Protein AF-A0A7G9YDW1-F1 (afdb_monomer_lite)

pLDDT: mean 76.73, std 16.17, range [31.53, 93.25]

Organism: NCBI:txid2759911

InterPro domains:
  IPR011646 KAP family P-loop domain [PF07693] (20-79)
  IPR027417 P-loop containing nucleoside triphosphate hydrolase [G3DSA:3.40.50.300] (21-87)
  IPR027417 P-loop containing nucleoside triphosphate hydrolase [SSF52540] (14-76)

Foldseek 3Di:
DDDPDDPDADQDPVSCPPPLLVVLVVVVVVVVPDDPVPDDDDDDDDDDPPPRSVSSVNSNVVVCVVVVHDDDDDDCVVCVPPPCSCVVVPD

Sequence (91 aa):
MASKYSDVAVRFSEEDKLGFKDYAEGVIDIIENISTEDTPFTIGIFGSWGSGKTSFMQIMENILQSMSYETVFFKSWEYGNEEKPWIPFMS

Radius of gyration: 15.54 Å; chains: 1; bounding box: 32×54×27 Å

Structure (mmCIF, N/CA/C/O backbone):
data_AF-A0A7G9YDW1-F1
#
_entry.id   AF-A0A7G9YDW1-F1
#
loop_
_atom_site.group_PDB
_atom_site.id
_atom_site.type_symbol
_atom_site.label_atom_id
_atom_site.label_alt_id
_atom_site.label_comp_id
_atom_site.label_asym_id
_atom_site.label_entity_id
_atom_site.label_seq_id
_atom_site.pdbx_PDB_ins_code
_atom_site.Cartn_x
_atom_site.Cartn_y
_atom_site.Cartn_z
_atom_site.occupancy
_atom_site.B_iso_or_equiv
_atom_site.auth_seq_id
_atom_site.auth_comp_id
_atom_site.auth_asym_id
_a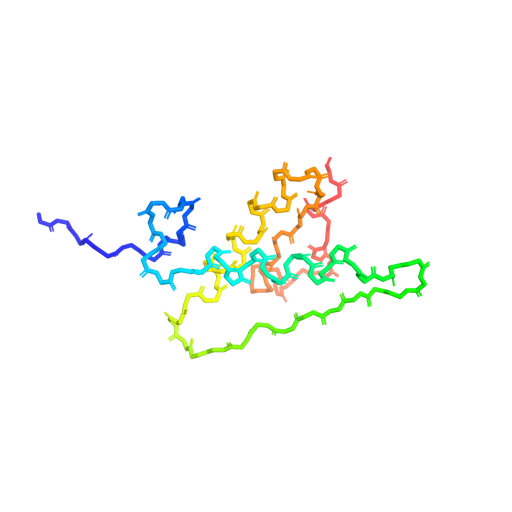tom_site.auth_atom_id
_atom_site.pdbx_PDB_model_num
ATOM 1 N N . MET A 1 1 ? 3.300 32.519 8.652 1.00 33.62 1 MET A N 1
ATOM 2 C CA . MET A 1 1 ? 2.083 32.023 7.975 1.00 33.62 1 MET A CA 1
ATOM 3 C C . MET A 1 1 ? 2.536 30.900 7.048 1.00 33.62 1 MET A C 1
ATOM 5 O O . MET A 1 1 ? 2.965 31.173 5.939 1.00 33.62 1 MET A O 1
ATOM 9 N N . ALA A 1 2 ? 2.635 29.673 7.568 1.00 31.53 2 ALA A N 1
ATOM 10 C CA . ALA A 1 2 ? 3.166 28.523 6.832 1.00 31.53 2 ALA A CA 1
ATOM 11 C C . ALA A 1 2 ? 2.007 27.730 6.210 1.00 31.53 2 ALA A C 1
ATOM 13 O O . ALA A 1 2 ? 0.969 27.552 6.848 1.00 31.53 2 ALA A O 1
ATOM 14 N N . SER A 1 3 ? 2.188 27.330 4.952 1.00 37.75 3 SER A N 1
ATOM 15 C CA . SER A 1 3 ? 1.238 26.587 4.121 1.00 37.75 3 SER A CA 1
ATOM 16 C C . SER A 1 3 ? 0.694 25.347 4.844 1.00 37.75 3 SER A C 1
ATOM 18 O O . SER A 1 3 ? 1.461 24.490 5.270 1.00 37.75 3 SER A O 1
ATOM 20 N N . LYS A 1 4 ? -0.634 25.265 4.986 1.00 44.50 4 LYS A N 1
ATOM 21 C CA . LYS A 1 4 ? -1.373 24.219 5.718 1.00 44.50 4 LYS A CA 1
ATOM 22 C C . LYS A 1 4 ? -1.900 23.114 4.787 1.00 44.50 4 LYS A C 1
ATOM 24 O O . LYS A 1 4 ? -2.978 22.576 5.014 1.00 44.50 4 LYS A O 1
ATOM 29 N N . TYR A 1 5 ? -1.160 22.814 3.725 1.00 47.38 5 TYR A N 1
ATOM 30 C CA . TYR A 1 5 ? -1.453 21.715 2.807 1.00 47.38 5 TYR A CA 1
ATOM 31 C C . TYR A 1 5 ? -0.135 21.003 2.520 1.00 47.38 5 TYR A C 1
ATOM 33 O O . TYR A 1 5 ? 0.706 21.528 1.794 1.00 47.38 5 TYR A O 1
ATOM 41 N N . SER A 1 6 ? 0.081 19.860 3.170 1.00 45.31 6 SER A N 1
ATOM 42 C CA . SER A 1 6 ? 1.209 18.986 2.867 1.00 45.31 6 SER A CA 1
ATOM 43 C C . SER A 1 6 ? 0.703 17.801 2.056 1.00 45.31 6 SER A C 1
ATOM 45 O O . SER A 1 6 ? -0.229 17.135 2.503 1.00 45.31 6 SER A O 1
ATOM 47 N N . ASP A 1 7 ? 1.356 17.496 0.935 1.00 49.44 7 ASP A N 1
ATOM 48 C CA . ASP A 1 7 ? 1.160 16.272 0.134 1.00 49.44 7 ASP A CA 1
ATOM 49 C C . ASP A 1 7 ? 1.702 15.014 0.850 1.00 49.44 7 ASP A C 1
ATOM 51 O O . ASP A 1 7 ? 2.271 14.107 0.242 1.00 49.44 7 ASP A O 1
ATOM 55 N N . VAL A 1 8 ? 1.581 14.968 2.177 1.00 49.22 8 VAL A N 1
ATOM 56 C CA . VAL A 1 8 ? 1.949 13.806 2.978 1.00 49.22 8 VAL A CA 1
ATOM 57 C C . VAL A 1 8 ? 0.735 12.903 2.996 1.00 49.22 8 VAL A C 1
ATOM 59 O O . VAL A 1 8 ? -0.356 13.302 3.401 1.00 49.22 8 VAL A O 1
ATOM 62 N N . ALA A 1 9 ? 0.923 11.694 2.492 1.00 52.41 9 ALA A N 1
ATOM 63 C CA . ALA A 1 9 ? -0.127 10.706 2.501 1.00 52.41 9 ALA A CA 1
ATOM 64 C C . ALA A 1 9 ? -0.533 10.363 3.946 1.00 52.41 9 ALA A C 1
ATOM 66 O O . ALA A 1 9 ? 0.299 10.319 4.851 1.00 52.41 9 ALA A O 1
ATOM 67 N N . VAL A 1 10 ? -1.843 10.191 4.124 1.00 59.59 10 VAL A N 1
ATOM 68 C CA . VAL A 1 10 ? -2.518 9.912 5.395 1.00 59.59 10 VAL A CA 1
ATOM 69 C C . VAL A 1 10 ? -1.904 8.672 6.039 1.00 59.59 10 VAL A C 1
ATOM 71 O O . VAL A 1 10 ? -1.912 7.600 5.436 1.00 59.59 10 VAL A O 1
ATOM 74 N N . ARG A 1 11 ? -1.362 8.823 7.253 1.00 52.53 11 ARG A N 1
ATOM 75 C CA . ARG A 1 11 ? -0.688 7.729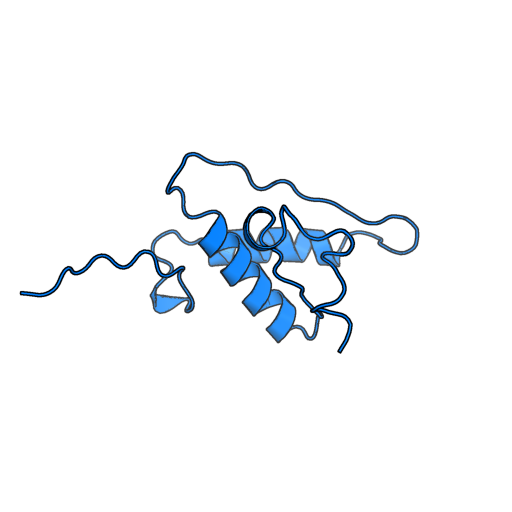 7.979 1.00 52.53 11 ARG A CA 1
ATOM 76 C C . ARG A 1 11 ? -1.540 7.122 9.084 1.00 52.53 11 ARG A C 1
ATOM 78 O O . ARG A 1 11 ? -1.289 5.989 9.482 1.00 52.53 11 ARG A O 1
ATOM 85 N N . PHE A 1 12 ? -2.545 7.850 9.564 1.00 53.72 12 PHE A N 1
ATOM 86 C CA . PHE A 1 12 ? -3.363 7.449 10.704 1.00 53.72 12 PHE A CA 1
ATOM 87 C C . PHE A 1 12 ? -4.854 7.512 10.369 1.00 53.72 12 PHE A C 1
ATOM 89 O O . PHE A 1 12 ? -5.296 8.390 9.633 1.00 53.72 12 PHE A O 1
ATOM 96 N N . SER A 1 13 ? -5.642 6.607 10.956 1.00 51.81 13 SER A N 1
ATOM 97 C CA . SER A 1 13 ? -7.107 6.562 10.774 1.00 51.81 13 SER A CA 1
ATOM 98 C C . SER A 1 13 ? -7.817 7.881 11.119 1.00 51.81 13 SER A C 1
ATOM 100 O O . SER A 1 13 ? -8.836 8.212 10.528 1.00 51.81 13 SER A O 1
ATOM 102 N N . GLU A 1 14 ? -7.239 8.683 12.014 1.00 51.22 14 GLU A N 1
ATOM 103 C CA . GLU A 1 14 ? -7.747 9.999 12.427 1.00 51.22 14 GLU A CA 1
ATOM 104 C C . GLU A 1 14 ? -7.622 11.071 11.322 1.00 51.22 14 GLU A C 1
ATOM 106 O O . GLU A 1 14 ? -8.311 12.093 11.344 1.00 51.22 14 GLU A O 1
ATOM 111 N N . GLU A 1 15 ? -6.753 10.837 10.337 1.00 59.22 15 GLU A N 1
ATOM 112 C CA . GLU A 1 15 ? -6.529 11.695 9.171 1.00 59.22 15 GLU A CA 1
ATOM 113 C C . GLU A 1 15 ? -7.317 11.217 7.931 1.00 59.22 15 GLU A C 1
ATOM 115 O O . GLU A 1 15 ? -7.407 11.948 6.937 1.00 59.22 15 GLU A O 1
ATOM 120 N N . ASP A 1 16 ? -7.938 10.032 7.992 1.00 63.12 16 ASP A N 1
ATOM 121 C CA . ASP A 1 16 ? -8.722 9.431 6.911 1.00 63.12 16 ASP A CA 1
ATOM 122 C C . ASP A 1 16 ? -10.138 10.020 6.822 1.00 63.12 16 ASP A C 1
ATOM 124 O O . ASP A 1 16 ? -11.156 9.418 7.162 1.00 63.12 16 ASP A O 1
ATOM 128 N N . LYS A 1 17 ? -10.213 11.252 6.325 1.00 63.19 17 LYS A N 1
ATOM 129 C CA . LYS A 1 17 ? -11.481 11.979 6.155 1.00 63.19 17 LYS A CA 1
ATOM 130 C C . LYS A 1 17 ? -12.367 11.436 5.029 1.00 63.19 17 LYS A C 1
ATOM 132 O O . LYS A 1 17 ? -13.472 11.943 4.851 1.00 63.19 17 LYS A O 1
ATOM 137 N N . LEU A 1 18 ? -11.873 10.478 4.243 1.00 68.12 18 LEU A N 1
ATOM 138 C CA . LEU A 1 18 ? -12.566 9.916 3.082 1.00 68.12 18 LEU A CA 1
ATOM 139 C C . LEU A 1 18 ? -13.028 8.468 3.309 1.00 68.12 18 LEU A C 1
ATOM 141 O O . LEU A 1 18 ? -13.653 7.901 2.414 1.00 68.12 18 LEU A O 1
ATOM 145 N N . GLY A 1 19 ? -12.758 7.889 4.485 1.00 74.94 19 GLY A N 1
ATOM 146 C CA . GLY A 1 19 ? -13.131 6.512 4.817 1.00 74.94 19 GLY A CA 1
ATOM 147 C C . GLY A 1 19 ? -12.368 5.469 4.001 1.00 74.94 19 GLY A C 1
ATOM 148 O O . GLY A 1 19 ? -12.864 4.369 3.782 1.00 74.94 19 GLY A O 1
ATOM 149 N N . PHE A 1 20 ? -11.177 5.808 3.503 1.00 83.19 20 PHE A N 1
ATOM 150 C CA . PHE A 1 20 ? -10.309 4.905 2.751 1.00 83.19 20 PHE A CA 1
ATOM 151 C C . PHE A 1 20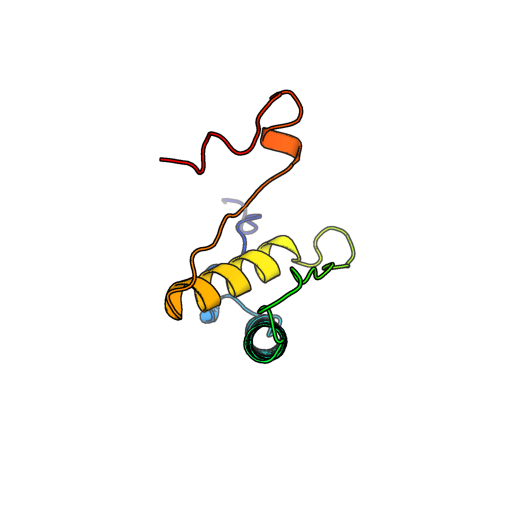 ? -9.909 3.654 3.524 1.00 83.19 20 PHE A C 1
ATOM 153 O O . PHE A 1 20 ? -9.643 2.637 2.891 1.00 83.19 20 PHE A O 1
ATOM 160 N N . LYS A 1 21 ? -9.902 3.698 4.855 1.00 83.69 21 LYS A N 1
ATOM 161 C CA . LYS A 1 21 ? -9.659 2.543 5.708 1.00 83.69 21 LYS A CA 1
ATOM 162 C C . LYS A 1 21 ? -10.696 1.445 5.475 1.00 83.69 21 LYS A C 1
ATOM 164 O O . LYS A 1 21 ? -10.293 0.321 5.207 1.00 83.69 21 LYS A O 1
ATOM 169 N N . ASP A 1 22 ? -11.987 1.771 5.478 1.00 85.75 22 ASP A N 1
ATOM 170 C CA . ASP A 1 22 ? -13.055 0.777 5.291 1.00 85.75 22 ASP A CA 1
ATOM 171 C C . ASP A 1 22 ? -12.952 0.110 3.907 1.00 85.75 22 ASP A C 1
ATOM 173 O O . ASP A 1 22 ? -13.108 -1.102 3.756 1.00 85.75 22 ASP A O 1
ATOM 177 N N . TYR A 1 23 ? -12.620 0.898 2.876 1.00 88.56 23 TYR A N 1
ATOM 178 C CA . TYR A 1 23 ? -12.358 0.364 1.538 1.00 88.56 23 TYR A CA 1
ATOM 179 C C . TYR A 1 23 ? -11.090 -0.499 1.494 1.00 88.56 23 TYR A C 1
ATOM 181 O O . TYR A 1 23 ? -11.070 -1.512 0.798 1.00 88.56 23 TYR A O 1
ATOM 189 N N . ALA A 1 24 ? -10.031 -0.104 2.203 1.00 90.88 24 ALA A N 1
ATOM 190 C CA . ALA A 1 24 ? -8.773 -0.841 2.255 1.00 90.88 24 ALA A CA 1
ATOM 191 C C . ALA A 1 24 ? -8.953 -2.192 2.955 1.00 90.88 24 ALA A C 1
ATOM 193 O O . ALA A 1 24 ? -8.488 -3.196 2.427 1.00 90.88 24 ALA A O 1
ATOM 194 N N . GLU A 1 25 ? -9.676 -2.225 4.078 1.00 91.12 25 GLU A N 1
ATOM 195 C CA . GLU A 1 25 ? -10.036 -3.456 4.791 1.00 91.12 25 GLU A CA 1
ATOM 196 C C . GLU A 1 25 ? -10.814 -4.406 3.872 1.00 91.12 25 GLU A C 1
ATOM 198 O O . GLU A 1 25 ? -10.416 -5.553 3.709 1.00 91.12 25 GLU A O 1
ATOM 203 N N . GLY A 1 26 ? -11.827 -3.914 3.148 1.00 91.50 26 GLY A N 1
ATOM 204 C CA . GLY A 1 26 ? -12.571 -4.749 2.198 1.00 91.50 26 GLY A CA 1
ATOM 205 C C . GLY A 1 26 ? -11.717 -5.314 1.052 1.00 91.50 26 GLY A C 1
ATOM 206 O O . GLY A 1 26 ? -11.939 -6.438 0.606 1.00 91.50 26 GLY A O 1
ATOM 207 N N . VAL A 1 27 ? -10.725 -4.561 0.562 1.00 90.69 27 VAL A N 1
ATOM 208 C CA . VAL A 1 27 ? -9.779 -5.073 -0.446 1.00 90.69 27 VAL A CA 1
ATOM 209 C C . VAL A 1 27 ? -8.834 -6.112 0.160 1.00 90.69 27 VAL A C 1
ATOM 211 O O . VAL A 1 27 ? -8.535 -7.106 -0.498 1.00 90.69 27 VAL A O 1
ATOM 214 N N . ILE A 1 28 ? -8.372 -5.908 1.393 1.00 91.38 28 ILE A N 1
ATOM 215 C CA . ILE A 1 28 ? -7.484 -6.845 2.092 1.00 91.38 28 ILE A CA 1
ATOM 216 C C . ILE A 1 28 ? -8.205 -8.155 2.396 1.00 91.38 28 ILE A C 1
ATOM 218 O O . ILE A 1 28 ? -7.646 -9.209 2.109 1.00 91.38 28 ILE A O 1
ATOM 222 N N . ASP A 1 29 ? -9.463 -8.108 2.831 1.00 91.31 29 ASP A N 1
ATOM 223 C CA . ASP A 1 29 ? -10.291 -9.303 3.015 1.00 91.31 29 ASP A CA 1
ATOM 224 C C . ASP A 1 29 ? -10.360 -10.135 1.727 1.00 91.31 29 ASP A C 1
ATOM 226 O O . ASP A 1 29 ? -10.248 -11.361 1.756 1.00 91.31 29 ASP A O 1
ATOM 230 N N . ILE A 1 30 ? -10.499 -9.486 0.566 1.00 88.69 30 ILE A N 1
ATOM 231 C CA . ILE A 1 30 ? -10.461 -10.182 -0.727 1.00 88.69 30 ILE A CA 1
ATOM 232 C C . ILE A 1 30 ? -9.085 -10.823 -0.950 1.00 88.69 30 ILE A C 1
ATOM 234 O O . ILE A 1 30 ? -9.028 -11.979 -1.359 1.00 88.69 30 ILE A O 1
ATOM 238 N N . ILE A 1 31 ? -7.992 -10.102 -0.678 1.00 86.94 31 ILE A N 1
ATOM 239 C CA . ILE A 1 31 ? -6.619 -10.613 -0.832 1.00 86.94 31 ILE A CA 1
ATOM 240 C C . ILE A 1 31 ? -6.390 -11.855 0.043 1.00 86.94 31 ILE A C 1
ATOM 242 O O . ILE A 1 31 ? -5.858 -12.840 -0.461 1.00 86.94 31 ILE A O 1
ATOM 246 N N . GLU A 1 32 ? -6.823 -11.846 1.307 1.00 87.19 32 GLU A N 1
ATOM 247 C CA . GLU A 1 32 ? -6.639 -12.973 2.236 1.00 87.19 32 GLU A CA 1
ATOM 248 C C . GLU A 1 32 ? -7.437 -14.222 1.850 1.00 87.19 32 GLU A C 1
ATOM 250 O O . GLU A 1 32 ? -7.035 -15.343 2.155 1.00 87.19 32 GLU A O 1
ATOM 255 N N . ASN A 1 33 ? -8.569 -14.040 1.169 1.00 86.81 33 ASN A N 1
ATOM 256 C CA . ASN A 1 33 ? -9.445 -15.139 0.765 1.00 86.81 33 ASN A CA 1
ATOM 257 C C . ASN A 1 33 ? -9.158 -15.659 -0.654 1.00 86.81 33 ASN A C 1
ATOM 259 O O . ASN A 1 33 ? -9.811 -16.602 -1.110 1.00 86.81 33 ASN A O 1
ATOM 263 N N . ILE A 1 34 ? -8.196 -15.071 -1.370 1.00 82.75 34 ILE A N 1
ATOM 264 C CA . ILE A 1 34 ? -7.749 -15.587 -2.664 1.00 82.75 34 ILE A CA 1
ATOM 265 C C . ILE A 1 34 ? -6.765 -16.735 -2.434 1.00 82.75 34 ILE A C 1
ATOM 267 O O . ILE A 1 34 ? -5.758 -16.592 -1.748 1.00 82.75 34 ILE A O 1
ATOM 271 N N . SER A 1 35 ? -7.032 -17.879 -3.068 1.00 71.62 35 SER A N 1
ATOM 272 C CA . SER A 1 35 ? -6.091 -19.000 -3.108 1.00 71.62 35 SER A CA 1
ATOM 273 C C . SER A 1 35 ? -4.836 -18.596 -3.883 1.00 71.62 35 SER A C 1
ATOM 275 O O . SER A 1 35 ? -4.858 -18.516 -5.112 1.00 71.62 35 SER A O 1
ATOM 277 N N . THR A 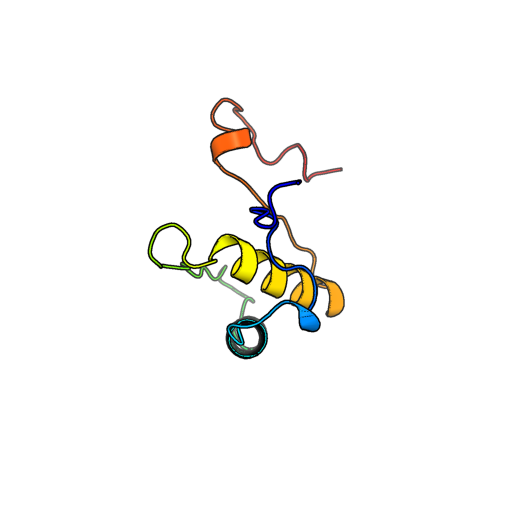1 36 ? -3.742 -18.345 -3.168 1.00 68.25 36 THR A N 1
ATOM 278 C CA . THR A 1 36 ? -2.440 -17.976 -3.746 1.00 68.25 36 THR A CA 1
ATOM 279 C C . THR A 1 36 ? -1.545 -19.181 -4.029 1.00 68.25 36 THR A C 1
ATOM 281 O O . THR A 1 36 ? -0.443 -18.995 -4.539 1.00 68.25 36 THR A O 1
ATOM 284 N N . GLU A 1 37 ? -2.021 -20.403 -3.751 1.00 69.38 37 GLU A N 1
ATOM 285 C CA . GLU A 1 37 ? -1.227 -21.640 -3.839 1.00 69.38 37 GLU A CA 1
ATOM 286 C C . GLU A 1 37 ? -0.602 -21.869 -5.227 1.00 69.38 37 GLU A C 1
ATOM 288 O O . GLU A 1 37 ? 0.474 -22.456 -5.301 1.00 69.38 37 GLU A O 1
ATOM 293 N N . ASP A 1 38 ? -1.190 -21.320 -6.301 1.00 59.66 38 ASP A N 1
ATOM 294 C CA . ASP A 1 38 ? -0.717 -21.554 -7.673 1.00 59.66 38 ASP A CA 1
ATOM 295 C C . ASP A 1 38 ? -0.559 -20.299 -8.553 1.00 59.66 38 ASP A C 1
ATOM 297 O O . ASP A 1 38 ? -0.055 -20.397 -9.675 1.00 59.66 38 ASP A O 1
ATOM 301 N N . THR A 1 39 ? -1.010 -19.105 -8.140 1.00 77.56 39 THR A N 1
ATOM 302 C CA . THR A 1 39 ? -0.976 -17.921 -9.025 1.00 77.56 39 THR A CA 1
ATOM 303 C C . THR A 1 39 ? -0.885 -16.600 -8.256 1.00 77.56 39 THR A C 1
ATOM 305 O O . THR A 1 39 ? -1.776 -16.291 -7.464 1.00 77.56 39 THR A O 1
ATOM 308 N N . PRO A 1 40 ? 0.140 -15.768 -8.527 1.00 81.50 40 PRO A N 1
ATOM 309 C CA . PRO A 1 40 ? 0.200 -14.403 -8.017 1.00 81.50 40 PRO A CA 1
ATOM 310 C C . PRO A 1 40 ? -1.022 -13.586 -8.450 1.00 81.50 40 PRO A C 1
ATOM 312 O O . PRO A 1 40 ? -1.399 -13.580 -9.622 1.00 81.50 40 PRO A O 1
ATOM 315 N N . PHE A 1 41 ? -1.619 -12.856 -7.512 1.00 83.19 41 PHE A N 1
ATOM 316 C CA . PHE A 1 41 ? -2.749 -11.970 -7.776 1.00 83.19 41 PHE A CA 1
ATOM 317 C C . PHE A 1 41 ? -2.281 -10.525 -7.992 1.00 83.19 41 PHE A C 1
ATOM 319 O O . PHE A 1 41 ? -1.275 -10.092 -7.435 1.00 83.19 41 PHE A O 1
ATOM 326 N N . THR A 1 42 ? -2.986 -9.756 -8.823 1.00 87.44 42 THR A N 1
ATOM 327 C CA . THR A 1 42 ? -2.638 -8.357 -9.122 1.00 87.44 42 THR A CA 1
ATOM 328 C C . THR A 1 42 ? -3.887 -7.483 -9.131 1.00 87.44 42 THR A C 1
ATOM 330 O O . THR A 1 42 ? -4.854 -7.788 -9.827 1.00 87.44 42 THR A O 1
ATOM 333 N N . ILE A 1 43 ? -3.843 -6.365 -8.399 1.00 87.56 43 ILE A N 1
ATOM 334 C CA . ILE A 1 43 ? -4.908 -5.353 -8.344 1.00 87.56 43 ILE A CA 1
ATOM 335 C C . ILE A 1 43 ? -4.400 -4.045 -8.953 1.00 87.56 43 ILE A C 1
ATOM 337 O O . ILE A 1 43 ? -3.298 -3.591 -8.652 1.00 87.56 43 ILE A O 1
ATOM 341 N N . GLY A 1 44 ? -5.233 -3.406 -9.776 1.00 91.44 44 GLY A N 1
ATOM 342 C CA . GLY A 1 44 ? -5.012 -2.039 -10.248 1.00 91.44 44 GLY A CA 1
ATOM 343 C C . GLY A 1 44 ? -5.842 -1.028 -9.456 1.00 91.44 44 GLY A C 1
ATOM 344 O O . GLY A 1 44 ? -7.060 -1.165 -9.369 1.00 91.44 44 GLY A O 1
ATOM 345 N N . ILE A 1 45 ? -5.200 0.013 -8.920 1.00 90.06 45 ILE A N 1
ATOM 346 C CA . ILE A 1 45 ? -5.874 1.134 -8.246 1.00 90.06 45 ILE A CA 1
ATOM 347 C C . ILE A 1 45 ? -5.987 2.306 -9.227 1.00 90.06 45 ILE A C 1
ATOM 349 O O . ILE A 1 45 ? -4.986 2.910 -9.618 1.00 90.06 45 ILE A O 1
ATOM 353 N N . PHE A 1 46 ? -7.216 2.658 -9.607 1.00 90.12 46 PHE A N 1
ATOM 354 C CA . PHE A 1 46 ? -7.505 3.707 -10.590 1.00 90.12 46 PHE A CA 1
ATOM 355 C C . PHE A 1 46 ? -8.161 4.930 -9.941 1.00 90.12 46 PHE A C 1
ATOM 357 O O . PHE A 1 46 ? -8.893 4.821 -8.964 1.00 90.12 46 PHE A O 1
ATOM 364 N N . GLY A 1 47 ? -7.907 6.117 -10.494 1.00 87.88 47 GLY A N 1
ATOM 365 C CA . GLY A 1 47 ? -8.475 7.371 -9.996 1.00 87.88 47 GLY A CA 1
ATOM 366 C C . GLY A 1 47 ? -7.779 8.598 -10.578 1.00 87.88 47 GLY A C 1
ATOM 367 O O . GLY A 1 47 ? -6.633 8.512 -11.033 1.00 87.88 47 GLY A O 1
ATOM 368 N N . SER A 1 48 ? -8.449 9.750 -10.547 1.00 91.62 48 SER A N 1
ATOM 369 C CA . SER A 1 48 ? -7.907 11.026 -11.034 1.00 91.62 4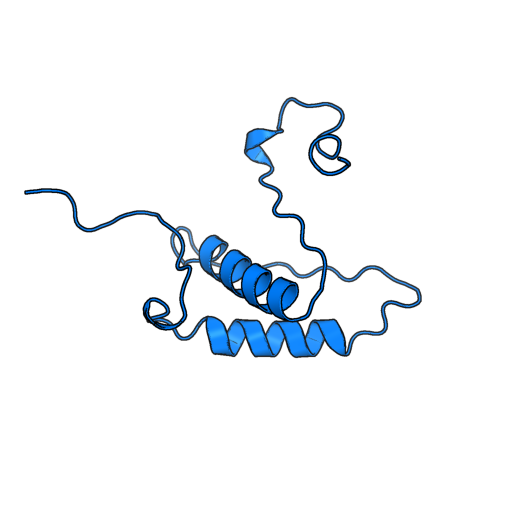8 SER A CA 1
ATOM 370 C C . SER A 1 48 ? -6.638 11.453 -10.283 1.00 91.62 48 SER A C 1
ATOM 372 O O . SER A 1 48 ? -6.316 10.957 -9.199 1.00 91.62 48 SER A O 1
ATOM 374 N N . TRP A 1 49 ? -5.858 12.365 -10.865 1.00 89.12 49 TRP A N 1
ATOM 375 C CA . TRP A 1 49 ? -4.719 12.950 -10.155 1.00 89.12 49 TRP A CA 1
ATOM 376 C C . TRP A 1 49 ? -5.186 13.636 -8.862 1.00 89.12 49 TRP A C 1
ATOM 378 O O . TRP A 1 49 ? -6.214 14.308 -8.859 1.00 89.12 49 TRP A O 1
ATOM 388 N N . GLY A 1 50 ? -4.456 13.438 -7.761 1.00 84.81 50 GLY A N 1
ATOM 389 C CA . GLY A 1 50 ? -4.835 13.974 -6.448 1.00 84.81 50 GLY A CA 1
ATOM 390 C C . GLY A 1 50 ? -5.969 13.228 -5.732 1.00 84.81 50 GLY A C 1
ATOM 391 O O . GLY A 1 50 ? -6.324 13.612 -4.626 1.00 84.81 50 GLY A O 1
ATOM 392 N N . SER A 1 51 ? -6.506 12.133 -6.287 1.00 85.69 51 SER A N 1
ATOM 393 C CA . SER A 1 51 ? -7.589 11.360 -5.652 1.00 85.69 51 SER A CA 1
ATOM 394 C C . SER A 1 51 ? -7.165 10.532 -4.428 1.00 85.69 51 SER A C 1
ATOM 396 O O . SER A 1 51 ? -7.962 9.750 -3.926 1.00 85.69 51 SER A O 1
ATOM 398 N N . GLY A 1 52 ? -5.904 10.624 -3.992 1.00 87.62 52 GLY A N 1
ATOM 399 C CA . GLY A 1 52 ? -5.408 9.909 -2.812 1.00 87.62 52 GLY A CA 1
ATOM 400 C C . GLY A 1 52 ? -4.996 8.446 -3.025 1.00 87.62 52 GLY A C 1
ATOM 401 O O . GLY A 1 52 ? -4.819 7.738 -2.045 1.00 87.62 52 GLY A O 1
ATOM 402 N N . LYS A 1 53 ? -4.776 7.981 -4.266 1.00 91.38 53 LYS A N 1
ATOM 403 C CA . LYS A 1 53 ? -4.333 6.592 -4.557 1.00 91.38 53 LYS A CA 1
ATOM 404 C C . LYS A 1 53 ? -3.096 6.164 -3.761 1.00 91.38 53 LYS A C 1
ATOM 406 O O . LYS A 1 53 ? -3.075 5.083 -3.191 1.00 91.38 53 LYS A O 1
ATOM 411 N N . THR A 1 54 ? -2.080 7.026 -3.698 1.00 90.19 54 THR A N 1
ATOM 412 C CA . THR A 1 54 ? -0.860 6.761 -2.922 1.00 90.19 54 THR A CA 1
ATOM 413 C C . THR A 1 54 ? -1.166 6.633 -1.432 1.00 90.19 54 THR A C 1
ATOM 415 O O . THR A 1 54 ? -0.614 5.763 -0.771 1.00 90.19 54 THR A O 1
ATOM 418 N N . SER A 1 55 ? -2.068 7.465 -0.904 1.00 88.19 55 SER A N 1
ATOM 419 C CA . SER A 1 55 ? -2.516 7.370 0.488 1.00 88.19 55 SER A CA 1
ATOM 420 C C . SER A 1 55 ? -3.289 6.082 0.743 1.00 88.19 55 SER A C 1
ATOM 422 O O . SER A 1 55 ? -3.026 5.413 1.730 1.00 88.19 55 SER A O 1
ATOM 424 N N . PHE A 1 56 ? -4.165 5.685 -0.180 1.00 90.56 56 PHE A N 1
ATOM 425 C CA . PHE A 1 56 ? -4.873 4.409 -0.119 1.00 90.56 56 PHE A CA 1
ATOM 426 C C . PHE A 1 56 ? -3.899 3.220 -0.071 1.00 90.56 56 PHE A C 1
ATOM 428 O O . PHE A 1 56 ? -4.022 2.369 0.803 1.00 90.56 56 PHE A O 1
ATOM 435 N N . MET A 1 57 ? -2.867 3.209 -0.925 1.00 91.62 57 MET A N 1
ATOM 436 C CA . MET A 1 57 ? -1.822 2.174 -0.895 1.00 91.62 57 MET A CA 1
ATOM 437 C C . MET A 1 57 ? -1.052 2.135 0.432 1.00 91.62 57 MET A C 1
ATOM 439 O O . MET A 1 57 ? -0.750 1.053 0.917 1.00 91.62 57 MET A O 1
ATOM 443 N N . GLN A 1 58 ? -0.745 3.289 1.033 1.00 91.19 58 GLN A N 1
ATOM 444 C CA . GLN A 1 58 ? -0.057 3.346 2.331 1.00 91.19 58 GLN A CA 1
ATOM 445 C C . GLN A 1 58 ? -0.943 2.890 3.494 1.00 91.19 58 GLN A C 1
ATOM 447 O O . GLN A 1 58 ? -0.461 2.251 4.424 1.00 91.19 58 GLN A O 1
ATOM 452 N N . ILE A 1 59 ? -2.244 3.183 3.444 1.00 91.00 59 ILE A N 1
ATOM 453 C CA . ILE A 1 59 ? -3.205 2.654 4.417 1.00 91.00 59 ILE A CA 1
ATOM 454 C C . ILE A 1 59 ? -3.248 1.126 4.315 1.00 91.00 59 ILE A C 1
ATOM 456 O O . ILE A 1 59 ? -3.134 0.454 5.338 1.00 91.00 59 ILE A O 1
ATOM 460 N N . MET A 1 60 ? -3.341 0.578 3.097 1.00 92.38 60 MET A N 1
ATOM 461 C CA . MET A 1 60 ? -3.289 -0.871 2.883 1.00 92.38 60 MET A CA 1
ATOM 462 C C . MET A 1 60 ? -1.981 -1.483 3.398 1.00 92.38 60 MET A C 1
ATOM 464 O O . MET A 1 60 ? -2.020 -2.499 4.083 1.00 92.38 60 MET A O 1
ATOM 468 N N . GLU A 1 61 ? -0.836 -0.854 3.112 1.00 93.25 61 GLU A N 1
ATOM 469 C CA . GLU A 1 61 ? 0.474 -1.276 3.618 1.00 93.25 61 GLU A CA 1
ATOM 470 C C . GLU A 1 61 ? 0.491 -1.368 5.148 1.00 93.25 61 GLU A C 1
ATOM 472 O O . GLU A 1 61 ? 0.871 -2.402 5.691 1.00 93.25 61 GLU A O 1
ATOM 477 N N . ASN A 1 62 ? 0.022 -0.329 5.845 1.00 91.12 62 ASN A N 1
ATOM 478 C CA . ASN A 1 62 ? -0.016 -0.314 7.308 1.00 91.12 62 ASN A CA 1
ATOM 479 C C . ASN A 1 62 ? -0.893 -1.440 7.878 1.00 91.12 62 ASN A C 1
ATOM 481 O O . ASN A 1 62 ? -0.524 -2.064 8.874 1.00 91.12 62 ASN A O 1
ATOM 485 N N . ILE A 1 63 ? -2.050 -1.704 7.259 1.00 91.56 63 ILE A N 1
ATOM 486 C CA . ILE A 1 63 ? -2.949 -2.785 7.685 1.00 91.56 63 ILE A CA 1
ATOM 487 C C . ILE A 1 63 ? -2.263 -4.142 7.474 1.00 91.56 63 ILE A C 1
ATOM 489 O O . ILE A 1 63 ? -2.160 -4.919 8.421 1.00 91.56 63 ILE A O 1
ATOM 493 N N . LEU A 1 64 ? -1.705 -4.394 6.286 1.00 92.31 64 LEU A N 1
ATOM 494 C CA . LEU A 1 64 ? -1.000 -5.640 5.962 1.00 92.31 64 LEU A CA 1
ATOM 495 C C . LEU A 1 64 ? 0.202 -5.891 6.890 1.00 92.31 64 LEU A C 1
ATOM 497 O O . LEU A 1 64 ? 0.349 -6.992 7.421 1.00 92.31 64 LEU A O 1
ATOM 501 N N . GLN A 1 65 ? 1.016 -4.869 7.168 1.00 92.38 65 GLN A N 1
ATOM 502 C CA . GLN A 1 65 ? 2.130 -4.974 8.120 1.00 92.38 65 GLN A CA 1
ATOM 503 C C . GLN A 1 65 ? 1.643 -5.275 9.543 1.00 92.38 65 GLN A C 1
ATOM 505 O O . GLN A 1 65 ? 2.254 -6.079 10.247 1.00 92.38 65 GLN A O 1
ATOM 510 N N . SER A 1 66 ? 0.518 -4.685 9.972 1.00 91.38 66 SER A N 1
ATOM 511 C CA . SER A 1 66 ? -0.089 -4.991 11.278 1.00 91.38 66 SER A CA 1
ATOM 512 C C . SER A 1 66 ? -0.586 -6.439 11.389 1.00 91.38 66 SER A C 1
ATOM 514 O O . SER A 1 66 ? -0.675 -6.982 12.489 1.00 91.38 66 SER A O 1
ATOM 516 N N . MET A 1 67 ? -0.841 -7.080 10.247 1.00 91.19 67 MET A N 1
ATOM 517 C CA . MET A 1 67 ? -1.218 -8.487 10.120 1.00 91.19 67 MET A CA 1
ATOM 518 C C . MET A 1 67 ? -0.004 -9.403 9.887 1.00 91.19 67 MET A C 1
ATOM 520 O O . MET A 1 67 ? -0.169 -10.594 9.655 1.00 91.19 67 MET A O 1
ATOM 524 N N . SER A 1 68 ? 1.221 -8.879 10.020 1.00 91.69 68 SER A N 1
ATOM 525 C CA . SER A 1 68 ? 2.490 -9.601 9.830 1.00 91.69 68 SER A CA 1
ATOM 526 C C . SER A 1 68 ? 2.796 -10.029 8.386 1.00 91.69 68 SER A C 1
ATOM 528 O O . SER A 1 68 ? 3.629 -10.911 8.181 1.00 91.69 68 SER A O 1
ATOM 530 N N . TYR A 1 69 ? 2.172 -9.403 7.382 1.00 91.31 69 TYR A N 1
ATOM 531 C CA . TYR A 1 69 ? 2.601 -9.551 5.990 1.00 91.31 69 TYR A CA 1
ATOM 532 C C . TYR A 1 69 ? 3.819 -8.669 5.706 1.00 91.31 69 TYR A C 1
ATOM 534 O O . TYR A 1 69 ? 3.870 -7.507 6.116 1.00 91.31 69 TYR A O 1
ATOM 542 N N . GLU A 1 70 ? 4.778 -9.195 4.942 1.00 91.38 70 GLU A N 1
ATOM 543 C CA . GLU A 1 70 ? 5.833 -8.363 4.367 1.00 91.38 70 GLU A CA 1
ATOM 544 C C . GLU A 1 70 ? 5.302 -7.573 3.172 1.00 91.38 70 GLU A C 1
ATOM 546 O O . GLU A 1 70 ? 4.657 -8.113 2.270 1.00 91.38 70 GLU A O 1
ATOM 551 N N . THR A 1 71 ? 5.592 -6.274 3.159 1.00 92.06 71 THR A N 1
ATOM 552 C CA . THR A 1 71 ? 5.173 -5.357 2.102 1.00 92.06 71 THR A CA 1
ATOM 553 C C . THR A 1 71 ? 6.382 -4.645 1.517 1.00 92.06 71 THR A C 1
ATOM 555 O O . THR A 1 71 ? 7.319 -4.280 2.225 1.00 92.06 71 THR A O 1
ATOM 558 N N . VAL A 1 72 ? 6.343 -4.405 0.207 1.00 90.81 72 VAL A N 1
ATOM 559 C CA . VAL A 1 72 ? 7.368 -3.630 -0.494 1.00 90.81 72 VAL A CA 1
ATOM 560 C C . VAL A 1 72 ? 6.696 -2.487 -1.236 1.00 90.81 72 VAL A C 1
ATOM 562 O O . VAL A 1 72 ? 5.954 -2.700 -2.197 1.00 90.81 72 VAL A O 1
ATOM 565 N N . PHE A 1 73 ? 6.973 -1.256 -0.805 1.00 89.12 73 PHE A N 1
ATOM 566 C CA . PHE A 1 73 ? 6.504 -0.064 -1.497 1.00 89.12 73 PHE A CA 1
ATOM 567 C C . PHE A 1 73 ? 7.492 0.343 -2.595 1.00 89.12 73 PHE A C 1
ATOM 569 O O . PHE A 1 73 ? 8.577 0.856 -2.320 1.00 89.12 73 PHE A O 1
ATOM 576 N N . PHE A 1 74 ? 7.102 0.158 -3.856 1.00 85.31 74 PHE A N 1
ATOM 577 C CA . PHE A 1 74 ? 7.943 0.477 -5.008 1.00 85.31 74 PHE A CA 1
ATOM 578 C C . PHE A 1 74 ? 7.421 1.687 -5.790 1.00 85.31 74 PHE A C 1
ATOM 580 O O . PHE A 1 74 ? 6.282 1.706 -6.260 1.00 85.31 74 PHE A O 1
ATOM 587 N N . LYS A 1 75 ? 8.283 2.690 -5.991 1.00 83.06 75 LYS A N 1
ATOM 588 C CA . LYS A 1 75 ? 8.011 3.848 -6.853 1.00 83.06 75 LYS A CA 1
ATOM 589 C C . LYS A 1 75 ? 8.819 3.736 -8.137 1.00 83.06 75 LYS A C 1
ATOM 591 O O . LYS A 1 75 ? 10.031 3.925 -8.142 1.00 83.06 75 LYS A O 1
ATOM 596 N N . SER A 1 76 ? 8.136 3.495 -9.250 1.00 75.12 76 SER A N 1
ATOM 597 C CA . SER A 1 76 ? 8.779 3.235 -10.544 1.00 75.12 76 SER A CA 1
ATOM 598 C C . SER A 1 76 ? 9.675 4.368 -11.056 1.00 75.12 76 SER A C 1
ATOM 600 O O . SER A 1 76 ? 10.654 4.102 -11.747 1.00 75.12 76 SER A O 1
ATOM 602 N N . TRP A 1 77 ? 9.378 5.625 -10.720 1.00 72.19 77 TRP A N 1
ATOM 603 C CA . TRP A 1 77 ? 10.157 6.773 -11.196 1.00 72.19 77 TRP A CA 1
ATOM 604 C C . TRP A 1 77 ? 11.470 6.988 -10.438 1.00 72.19 77 TRP A C 1
ATOM 606 O O . TRP A 1 77 ? 12.373 7.615 -10.983 1.00 72.19 77 TRP A O 1
ATOM 616 N N . GLU A 1 78 ? 11.597 6.486 -9.207 1.00 70.56 78 GLU A N 1
ATOM 617 C CA . GLU A 1 78 ? 12.834 6.628 -8.424 1.00 70.56 78 GLU A CA 1
ATOM 618 C C . GLU A 1 78 ? 13.941 5.705 -8.963 1.00 70.56 78 GLU A C 1
ATOM 620 O O . GLU A 1 78 ? 15.116 6.043 -8.870 1.00 70.56 78 GLU A O 1
ATOM 625 N N . TYR A 1 79 ? 13.561 4.611 -9.633 1.00 68.38 79 TYR A N 1
ATOM 626 C CA . TYR A 1 79 ? 14.474 3.577 -10.136 1.00 68.38 79 TYR A CA 1
ATOM 627 C C . TYR A 1 79 ? 14.455 3.427 -11.662 1.00 68.38 79 TYR A C 1
ATOM 629 O O . TYR A 1 79 ? 14.936 2.433 -12.199 1.00 68.38 79 TYR A O 1
ATOM 637 N N . GLY A 1 80 ? 13.912 4.409 -12.389 1.00 65.25 80 GLY A N 1
ATOM 638 C CA . GLY A 1 80 ? 13.702 4.313 -13.840 1.00 65.25 80 GLY A CA 1
ATOM 639 C C . GLY A 1 80 ? 14.975 4.120 -14.680 1.00 65.25 80 GLY A C 1
ATOM 640 O O . GLY A 1 80 ? 14.872 3.733 -15.840 1.00 65.25 80 GLY A O 1
ATOM 641 N N . ASN A 1 81 ? 16.158 4.364 -14.104 1.00 67.62 81 ASN A N 1
ATOM 642 C CA . ASN A 1 81 ? 17.461 4.170 -14.749 1.00 67.62 81 ASN A CA 1
ATOM 643 C C . ASN A 1 81 ? 18.260 2.978 -14.184 1.00 67.62 81 ASN A C 1
ATOM 645 O O . ASN A 1 81 ? 19.403 2.778 -14.591 1.00 67.62 81 ASN A O 1
ATOM 649 N N . GLU A 1 82 ? 17.708 2.204 -13.244 1.00 68.44 82 GLU A N 1
ATOM 650 C CA . GLU A 1 82 ? 18.406 1.060 -12.653 1.00 68.44 82 GLU A CA 1
ATOM 651 C C . GLU A 1 82 ? 18.058 -0.248 -13.370 1.00 68.44 82 GLU A C 1
ATOM 653 O O . GLU A 1 82 ? 16.894 -0.587 -13.560 1.00 68.44 82 GLU A O 1
ATOM 658 N N . GLU A 1 83 ? 19.082 -1.024 -13.736 1.00 67.75 83 GLU A N 1
ATOM 659 C CA . GLU A 1 83 ? 18.918 -2.317 -14.418 1.00 67.75 83 GLU A CA 1
ATOM 660 C C . GLU A 1 83 ? 18.270 -3.382 -13.509 1.00 67.75 83 GLU A C 1
ATOM 662 O O . GLU A 1 83 ? 1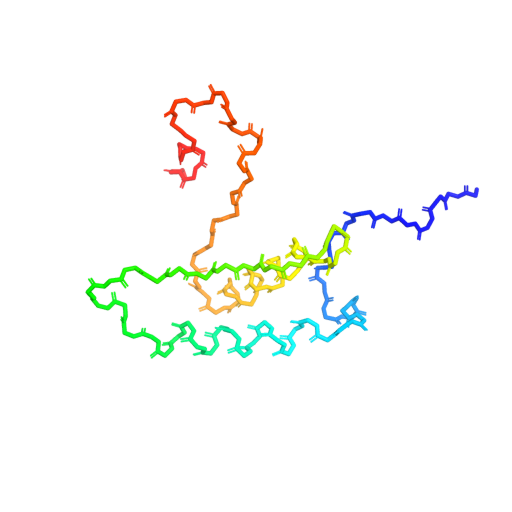7.670 -4.342 -13.992 1.00 67.75 83 GLU A O 1
ATOM 667 N N . LYS A 1 84 ? 18.385 -3.221 -12.182 1.00 72.50 84 LYS A N 1
ATOM 668 C CA . LYS A 1 84 ? 17.888 -4.173 -11.175 1.00 72.50 84 LYS A CA 1
ATOM 669 C C . LYS A 1 84 ? 17.215 -3.450 -9.999 1.00 72.50 84 LYS A C 1
ATOM 671 O O . LYS A 1 84 ? 17.762 -3.445 -8.895 1.00 72.50 84 LYS A O 1
ATOM 676 N N . PRO A 1 85 ? 16.012 -2.886 -10.201 1.00 70.50 85 PRO A N 1
ATOM 677 C CA . PRO A 1 85 ? 15.319 -2.057 -9.209 1.00 70.50 85 PRO A CA 1
ATOM 678 C C . PRO A 1 85 ? 14.908 -2.798 -7.924 1.00 70.50 85 PRO A C 1
ATOM 680 O O . PRO A 1 85 ? 14.460 -2.168 -6.973 1.00 70.50 85 PRO A O 1
ATOM 683 N N . TRP A 1 86 ? 15.035 -4.129 -7.876 1.00 69.06 86 TRP A N 1
ATOM 684 C CA . TRP A 1 86 ? 14.690 -4.949 -6.711 1.00 69.06 86 TRP A CA 1
ATOM 685 C C . TRP A 1 86 ? 15.822 -5.101 -5.683 1.00 69.06 86 TRP A C 1
ATOM 687 O O . TRP A 1 86 ? 15.560 -5.528 -4.562 1.00 69.06 86 TRP A O 1
ATOM 697 N N . ILE A 1 87 ? 17.071 -4.762 -6.033 1.00 72.75 87 ILE A N 1
ATOM 698 C CA . ILE A 1 87 ? 18.239 -4.919 -5.143 1.00 72.75 87 ILE A CA 1
ATOM 699 C C . ILE A 1 87 ? 18.062 -4.234 -3.775 1.00 72.75 87 ILE A C 1
ATOM 701 O O . ILE A 1 87 ? 18.411 -4.864 -2.775 1.00 72.75 87 ILE A O 1
ATOM 705 N N . PRO A 1 88 ? 17.509 -3.007 -3.675 1.00 69.69 88 PRO A N 1
ATOM 706 C CA . PRO A 1 88 ? 17.317 -2.337 -2.387 1.00 69.69 88 PRO A CA 1
ATOM 707 C C . PRO A 1 88 ? 16.407 -3.082 -1.402 1.00 69.69 88 PRO A C 1
ATOM 709 O O . PRO A 1 88 ? 16.422 -2.763 -0.220 1.00 69.69 88 PRO A O 1
ATOM 712 N N . PHE A 1 89 ? 15.624 -4.055 -1.873 1.00 71.56 89 PHE A N 1
ATOM 713 C CA . PHE A 1 89 ? 14.670 -4.813 -1.061 1.00 71.56 89 PHE A CA 1
ATOM 714 C C . PHE A 1 89 ? 15.173 -6.220 -0.694 1.00 71.56 89 PHE A C 1
ATOM 716 O O . PHE A 1 89 ? 14.411 -7.018 -0.164 1.00 71.56 89 PHE A O 1
ATOM 723 N N . MET A 1 90 ? 16.435 -6.555 -1.000 1.00 68.38 90 MET A N 1
ATOM 724 C CA . MET A 1 90 ? 17.035 -7.873 -0.724 1.00 68.38 90 MET A CA 1
ATOM 725 C C . MET A 1 90 ? 17.928 -7.912 0.535 1.00 68.38 90 MET A C 1
ATOM 727 O O . MET A 1 90 ? 18.628 -8.906 0.737 1.00 68.38 90 MET A O 1
ATOM 731 N N . SER A 1 91 ? 17.962 -6.844 1.341 1.00 54.66 91 SER A N 1
ATOM 732 C CA . SER A 1 91 ? 18.784 -6.721 2.562 1.00 54.66 91 SER A CA 1
ATOM 733 C C . SER A 1 91 ? 17.954 -6.811 3.832 1.00 54.66 91 SER A C 1
ATOM 735 O O . SER A 1 91 ? 18.427 -7.471 4.780 1.00 54.66 91 SER A O 1
#

Secondary structure (DSSP, 8-state):
---S---PPP-SGGG-TT-HHHHHHHHHHHHHHS--SS----------TTSSHHHHHHHHHHHHHHTT-------TTTSTT-S-TTGGG--